Protein AF-A0A522M9U2-F1 (afdb_monomer_lite)

Foldseek 3Di:
DDDDDDPPPPPPPPPPPPDDDPVSVVLVVLLVVLVVCLVPPPADEQAAPVDPVSVVSVVSQCVSVVHDPVDPDDRPHYYDD

Structure (mmCIF, N/CA/C/O backbone):
data_AF-A0A522M9U2-F1
#
_entry.id   AF-A0A522M9U2-F1
#
loop_
_atom_site.group_PDB
_atom_site.id
_atom_site.type_symbol
_atom_site.label_atom_id
_atom_site.label_alt_id
_atom_site.label_comp_id
_atom_site.label_asym_id
_atom_site.label_entity_id
_atom_site.label_seq_id
_atom_site.pdbx_PDB_ins_code
_atom_site.Cartn_x
_atom_site.Cartn_y
_atom_site.Cartn_z
_atom_site.occupancy
_atom_site.B_iso_or_equiv
_atom_site.auth_seq_id
_atom_site.auth_comp_id
_atom_site.auth_asym_id
_atom_site.auth_atom_id
_atom_site.pdbx_PDB_model_num
ATOM 1 N N . MET A 1 1 ? -21.729 -4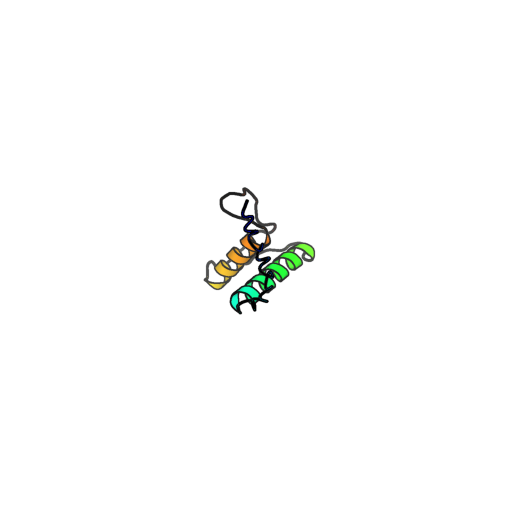2.206 -51.087 1.00 47.12 1 MET A N 1
ATOM 2 C CA . MET A 1 1 ? -21.156 -42.789 -49.858 1.00 47.12 1 MET A CA 1
ATOM 3 C C . MET A 1 1 ? -19.653 -42.593 -49.889 1.00 47.12 1 MET A C 1
ATOM 5 O O . MET A 1 1 ? -19.005 -43.257 -50.680 1.00 47.12 1 MET A O 1
ATOM 9 N N . SER A 1 2 ? -19.137 -41.660 -49.092 1.00 37.66 2 SER A N 1
ATOM 10 C CA . SER A 1 2 ? -17.770 -41.692 -48.558 1.00 37.66 2 SER A CA 1
ATOM 11 C C . SER A 1 2 ? -17.730 -40.723 -47.388 1.00 37.66 2 SER A C 1
ATOM 13 O O . SER A 1 2 ? -17.753 -39.508 -47.556 1.00 37.66 2 SER A O 1
ATOM 15 N N . THR A 1 3 ? -17.791 -41.306 -46.201 1.00 47.56 3 THR A N 1
ATOM 16 C CA . THR A 1 3 ? -17.635 -40.656 -44.909 1.00 47.56 3 THR A CA 1
ATOM 17 C C . THR A 1 3 ? -16.150 -40.378 -44.722 1.00 47.56 3 THR A C 1
ATOM 19 O O . THR A 1 3 ? -15.364 -41.322 -44.695 1.00 47.56 3 THR A O 1
ATOM 22 N N . ILE A 1 4 ? -15.754 -39.115 -44.585 1.00 55.38 4 ILE A N 1
ATOM 23 C CA . ILE A 1 4 ? -14.456 -38.780 -43.995 1.00 55.38 4 ILE A CA 1
ATOM 24 C C . ILE A 1 4 ? -14.773 -38.152 -42.644 1.00 55.38 4 ILE A C 1
ATOM 26 O O . ILE A 1 4 ? -15.296 -37.046 -42.561 1.00 55.38 4 ILE A O 1
ATOM 30 N N . LEU A 1 5 ? -14.546 -38.943 -41.599 1.00 53.91 5 LEU A N 1
ATOM 31 C CA . LEU A 1 5 ? -14.566 -38.505 -40.214 1.00 53.91 5 LEU A CA 1
ATOM 32 C C . LEU A 1 5 ? -13.300 -37.660 -40.005 1.00 53.91 5 LEU A C 1
ATOM 34 O O . LEU A 1 5 ? -12.192 -38.182 -40.130 1.00 53.91 5 LEU A O 1
ATOM 38 N N . GLU A 1 6 ? -13.447 -36.367 -39.729 1.00 62.16 6 GLU A N 1
ATOM 39 C CA . GLU A 1 6 ? -12.330 -35.557 -39.243 1.00 62.16 6 GLU A CA 1
ATOM 40 C C . GLU A 1 6 ? -11.908 -36.071 -37.855 1.00 62.16 6 GLU A C 1
ATOM 42 O O . GLU A 1 6 ? -12.765 -36.249 -36.982 1.00 62.16 6 GLU A O 1
ATOM 47 N N . PRO A 1 7 ? -10.613 -36.322 -37.599 1.00 58.25 7 PRO A N 1
ATOM 48 C CA . PRO A 1 7 ? -10.154 -36.564 -36.246 1.00 58.25 7 PRO A CA 1
ATOM 49 C C . PRO A 1 7 ? -10.184 -35.233 -35.488 1.00 58.25 7 PRO A C 1
ATOM 51 O O . PRO A 1 7 ? -9.400 -34.326 -35.762 1.00 58.25 7 PRO A O 1
ATOM 54 N N . SER A 1 8 ? -11.096 -35.127 -34.520 1.00 53.38 8 SER A N 1
ATOM 55 C CA . SER A 1 8 ? -11.087 -34.082 -33.497 1.00 53.38 8 SER A CA 1
ATOM 56 C C . SER A 1 8 ? -9.748 -34.130 -32.760 1.00 53.38 8 SER A C 1
ATOM 58 O O . SER A 1 8 ? -9.552 -34.946 -31.858 1.00 53.38 8 SER A O 1
ATOM 60 N N . ALA A 1 9 ? -8.807 -33.280 -33.166 1.00 56.28 9 ALA A N 1
ATOM 61 C CA . ALA A 1 9 ? -7.559 -33.074 -32.457 1.00 56.28 9 ALA A CA 1
ATOM 62 C C . ALA A 1 9 ? -7.876 -32.360 -31.138 1.00 56.28 9 ALA A C 1
ATOM 64 O O . ALA A 1 9 ? -7.933 -31.136 -31.062 1.00 56.28 9 ALA A O 1
ATOM 65 N N . THR A 1 10 ? -8.120 -33.144 -30.089 1.00 61.66 10 THR A N 1
ATOM 66 C CA . THR A 1 10 ? -8.091 -32.660 -28.711 1.00 61.66 10 THR A CA 1
ATOM 67 C C . THR A 1 10 ? -6.647 -32.293 -28.400 1.00 61.66 10 THR A C 1
ATOM 69 O O . THR A 1 10 ? -5.855 -33.130 -27.967 1.00 61.66 10 THR A O 1
ATOM 72 N N . THR A 1 11 ? -6.278 -31.048 -28.689 1.00 63.25 11 THR A N 1
ATOM 73 C CA . THR A 1 11 ? -4.992 -30.477 -28.300 1.00 63.25 11 THR A CA 1
ATOM 74 C C . THR A 1 11 ? -4.893 -30.576 -26.777 1.00 63.25 11 THR A C 1
ATOM 76 O O . THR A 1 11 ? -5.750 -30.014 -26.088 1.00 63.25 11 THR A O 1
ATOM 79 N N . PRO A 1 12 ? -3.911 -31.300 -26.212 1.00 62.09 12 PRO A N 1
ATOM 80 C CA . PRO A 1 12 ? -3.728 -31.292 -24.773 1.00 62.09 12 PRO A CA 1
ATOM 81 C C . PRO A 1 12 ? -3.418 -29.851 -24.369 1.00 62.09 12 PRO A C 1
ATOM 83 O O . PRO A 1 12 ? -2.500 -29.234 -24.908 1.00 62.09 12 PRO A O 1
ATOM 86 N N . LEU A 1 13 ? -4.213 -29.297 -23.452 1.00 57.53 13 LEU A N 1
ATOM 87 C CA . LEU A 1 13 ? -3.914 -28.023 -22.811 1.00 57.53 13 LEU A CA 1
ATOM 88 C C . LEU A 1 13 ? -2.614 -28.218 -22.027 1.00 57.53 13 LEU A C 1
ATOM 90 O O . LEU A 1 13 ? -2.620 -28.686 -20.889 1.00 57.53 13 LEU A O 1
ATOM 94 N N . THR A 1 14 ? -1.480 -27.934 -22.664 1.00 62.47 14 THR A N 1
ATOM 95 C CA . THR A 1 14 ? -0.189 -27.884 -21.992 1.00 62.47 14 THR A CA 1
ATOM 96 C C . THR A 1 14 ? -0.261 -26.738 -20.996 1.00 62.47 14 THR A C 1
ATOM 98 O O . THR A 1 14 ? -0.206 -25.568 -21.370 1.00 62.47 14 THR A O 1
ATOM 101 N N . VAL A 1 15 ? -0.437 -27.077 -19.719 1.00 66.25 15 VAL A N 1
ATOM 102 C CA . VAL A 1 15 ? -0.263 -26.136 -18.616 1.00 66.25 15 VAL A CA 1
ATOM 103 C C . VAL A 1 15 ? 1.225 -25.816 -18.562 1.00 66.25 15 VAL A C 1
ATOM 105 O O . VAL A 1 15 ? 2.012 -26.495 -17.906 1.00 66.25 15 VAL A O 1
ATOM 108 N N . THR A 1 16 ? 1.635 -24.817 -19.336 1.00 62.81 16 THR A N 1
ATOM 109 C CA . THR A 1 16 ? 2.968 -24.243 -19.223 1.00 62.81 16 THR A CA 1
ATOM 110 C C . THR A 1 16 ? 2.998 -23.500 -17.899 1.00 62.81 16 THR A C 1
ATOM 112 O O . THR A 1 16 ? 2.373 -22.452 -17.764 1.00 62.81 16 THR A O 1
ATOM 115 N N . THR A 1 17 ? 3.697 -24.049 -16.908 1.00 61.78 17 THR A N 1
ATOM 116 C CA . THR A 1 17 ? 4.021 -23.328 -15.676 1.00 61.78 17 THR A CA 1
ATOM 117 C C . THR A 1 17 ? 4.909 -22.143 -16.047 1.00 61.78 17 THR A C 1
ATOM 119 O O . THR A 1 17 ? 6.132 -22.269 -16.136 1.00 61.78 17 THR A O 1
ATOM 122 N N . THR A 1 18 ? 4.304 -20.992 -16.331 1.00 69.12 18 THR A N 1
ATOM 123 C CA . THR A 1 18 ? 5.019 -19.732 -16.508 1.00 69.12 18 THR A CA 1
ATOM 124 C C . THR A 1 18 ? 5.636 -19.363 -15.168 1.00 69.12 18 THR A C 1
ATOM 126 O O . THR A 1 18 ? 4.942 -19.063 -14.200 1.00 69.12 18 THR A O 1
ATOM 129 N N . ARG A 1 19 ? 6.968 -19.432 -15.095 1.00 72.50 19 ARG A N 1
ATOM 130 C CA . ARG A 1 19 ? 7.721 -18.858 -13.980 1.00 72.50 19 ARG A CA 1
ATOM 131 C C . ARG A 1 19 ? 7.390 -17.366 -13.935 1.00 72.50 19 ARG A C 1
ATOM 133 O O . ARG A 1 19 ? 7.587 -16.691 -14.941 1.00 72.50 19 ARG A O 1
ATOM 140 N N . MET A 1 20 ? 6.871 -16.891 -12.804 1.00 76.94 20 MET A N 1
ATOM 141 C CA . MET A 1 20 ? 6.622 -15.462 -12.592 1.00 76.94 20 MET A CA 1
ATOM 142 C C . MET A 1 20 ? 7.929 -14.692 -12.777 1.00 76.94 20 MET A C 1
ATOM 144 O O . MET A 1 20 ? 8.979 -15.155 -12.314 1.00 76.94 20 MET A O 1
ATOM 148 N N . ASP A 1 21 ? 7.869 -13.550 -13.462 1.00 89.94 21 ASP A N 1
ATOM 149 C CA . ASP A 1 21 ? 9.023 -12.665 -13.551 1.00 89.94 21 ASP A CA 1
ATOM 150 C C . ASP A 1 21 ? 9.379 -12.126 -12.154 1.00 89.94 21 ASP A C 1
ATOM 152 O O . ASP A 1 21 ? 8.548 -12.103 -11.241 1.00 89.94 21 ASP A O 1
ATOM 156 N N . HIS A 1 22 ? 10.627 -11.699 -11.961 1.00 93.81 22 HIS A N 1
ATOM 157 C CA . HIS A 1 22 ? 11.083 -11.189 -10.668 1.00 93.81 22 HIS A CA 1
ATOM 158 C C . HIS A 1 22 ? 10.232 -10.003 -10.185 1.00 93.81 22 HIS A C 1
ATOM 160 O O . HIS A 1 22 ? 9.896 -9.927 -9.002 1.00 93.81 22 HIS A O 1
ATOM 166 N N . LEU A 1 23 ? 9.846 -9.106 -11.099 1.00 95.44 23 LEU A N 1
ATOM 167 C CA . LEU A 1 23 ? 9.002 -7.958 -10.770 1.00 95.44 23 LEU A CA 1
ATOM 168 C C . LEU A 1 23 ? 7.559 -8.361 -10.462 1.00 95.44 23 LEU A C 1
ATOM 170 O O . LEU A 1 23 ? 6.975 -7.798 -9.540 1.00 95.44 23 LEU A O 1
ATOM 174 N N . ASP A 1 24 ? 7.012 -9.360 -11.158 1.00 95.25 24 ASP A N 1
ATOM 175 C CA . ASP A 1 24 ? 5.683 -9.900 -10.847 1.00 95.25 24 ASP A CA 1
ATOM 176 C C . ASP A 1 24 ? 5.653 -10.487 -9.432 1.00 95.25 24 ASP A C 1
ATOM 178 O O . ASP A 1 24 ? 4.679 -10.321 -8.696 1.00 95.25 24 ASP A O 1
ATOM 182 N N . TRP A 1 25 ? 6.736 -11.161 -9.035 1.00 96.31 25 TRP A N 1
ATOM 183 C CA . TRP A 1 25 ? 6.870 -11.713 -7.692 1.00 96.31 25 TRP A CA 1
ATOM 184 C C . TRP A 1 25 ? 6.938 -10.611 -6.625 1.00 96.31 25 TRP A C 1
ATOM 186 O O . TRP A 1 25 ? 6.174 -10.656 -5.661 1.00 96.31 25 TRP A O 1
ATOM 196 N N . LEU A 1 26 ? 7.781 -9.588 -6.823 1.00 97.56 26 LEU A N 1
ATOM 197 C CA . LEU A 1 26 ? 7.887 -8.447 -5.901 1.00 97.56 26 LEU A CA 1
ATOM 198 C C . LEU A 1 26 ? 6.579 -7.661 -5.794 1.00 97.56 26 LEU A C 1
ATOM 200 O O . LEU A 1 26 ? 6.201 -7.203 -4.714 1.00 97.56 26 LEU A O 1
ATOM 204 N N . GLU A 1 27 ? 5.876 -7.500 -6.909 1.00 97.62 27 GLU A N 1
ATOM 205 C CA . GLU A 1 27 ? 4.571 -6.858 -6.935 1.00 97.62 27 GLU A CA 1
ATOM 206 C C . GLU A 1 27 ? 3.538 -7.666 -6.139 1.00 97.62 27 GLU A C 1
ATOM 208 O O . GLU A 1 27 ? 2.818 -7.095 -5.315 1.00 97.62 27 GLU A O 1
ATOM 213 N N . ALA A 1 28 ? 3.481 -8.984 -6.350 1.00 97.19 28 ALA A N 1
ATOM 214 C CA . ALA A 1 28 ? 2.569 -9.864 -5.629 1.00 97.19 28 ALA A CA 1
ATOM 215 C C . ALA A 1 28 ? 2.848 -9.862 -4.117 1.00 97.19 28 ALA A C 1
ATOM 217 O O . ALA A 1 28 ? 1.910 -9.739 -3.324 1.00 97.19 28 ALA A O 1
ATOM 218 N N . GLU A 1 29 ? 4.122 -9.935 -3.720 1.00 98.12 29 GLU A N 1
ATOM 219 C CA . GLU A 1 29 ? 4.545 -9.862 -2.319 1.00 98.12 29 GLU A CA 1
ATOM 220 C C . GLU A 1 29 ? 4.175 -8.508 -1.696 1.00 98.12 29 GLU A C 1
ATOM 222 O O . GLU A 1 29 ? 3.565 -8.453 -0.627 1.00 98.12 29 GLU A O 1
ATOM 227 N N . SER A 1 30 ? 4.441 -7.405 -2.398 1.00 98.31 30 SER A N 1
ATOM 228 C CA . SER A 1 30 ? 4.108 -6.063 -1.911 1.00 98.31 30 SER A CA 1
ATOM 229 C C . SER A 1 30 ? 2.599 -5.867 -1.735 1.00 98.31 30 SER A C 1
ATOM 231 O O . SER A 1 30 ? 2.151 -5.307 -0.734 1.00 98.31 30 SER A O 1
ATOM 233 N N . ILE A 1 31 ? 1.789 -6.354 -2.683 1.00 97.81 31 ILE A N 1
ATOM 234 C CA . ILE A 1 31 ? 0.323 -6.329 -2.580 1.00 97.81 31 ILE A CA 1
ATOM 235 C C . ILE A 1 31 ? -0.153 -7.149 -1.379 1.00 97.81 31 ILE A C 1
ATOM 237 O O . ILE A 1 31 ? -1.068 -6.718 -0.671 1.00 97.81 31 ILE A O 1
ATOM 241 N N . HIS A 1 32 ? 0.446 -8.318 -1.152 1.00 98.31 32 HIS A N 1
ATOM 242 C CA . HIS A 1 32 ? 0.120 -9.161 -0.008 1.00 98.31 32 HIS A CA 1
ATOM 243 C C . HIS A 1 32 ? 0.408 -8.438 1.314 1.00 98.31 32 HIS A C 1
ATOM 245 O O . HIS A 1 32 ? -0.497 -8.316 2.139 1.00 98.31 32 HIS A O 1
ATOM 251 N N . ILE A 1 33 ? 1.600 -7.852 1.458 1.00 98.38 33 ILE A N 1
ATOM 252 C CA . ILE A 1 33 ? 1.994 -7.075 2.643 1.00 98.38 33 ILE A CA 1
ATOM 253 C C . ILE A 1 33 ? 1.029 -5.909 2.893 1.00 98.38 33 ILE A C 1
ATOM 255 O O . ILE A 1 33 ? 0.610 -5.687 4.026 1.00 98.38 33 ILE A O 1
ATOM 259 N N . LEU A 1 34 ? 0.633 -5.170 1.853 1.00 98.25 34 LEU A N 1
ATOM 260 C CA . LEU A 1 34 ? -0.284 -4.032 1.996 1.00 98.25 34 LEU A CA 1
ATOM 261 C C . LEU A 1 34 ? -1.685 -4.451 2.457 1.00 98.25 34 LEU A C 1
ATOM 263 O O . LEU A 1 34 ? -2.330 -3.712 3.203 1.00 98.25 34 LEU A O 1
ATOM 267 N N . ARG A 1 35 ? -2.167 -5.620 2.023 1.00 97.75 35 ARG A N 1
ATOM 268 C CA . ARG A 1 35 ? -3.452 -6.172 2.479 1.00 97.75 35 ARG A CA 1
ATOM 269 C C . ARG A 1 35 ? -3.380 -6.610 3.935 1.00 97.75 35 ARG A C 1
ATOM 271 O O . ARG A 1 35 ? -4.285 -6.278 4.694 1.00 97.75 35 ARG A O 1
ATOM 278 N N . GLU A 1 36 ? -2.297 -7.281 4.310 1.00 98.44 36 GLU A N 1
ATOM 279 C CA . GLU A 1 36 ? -2.075 -7.733 5.683 1.00 98.44 36 GLU A CA 1
ATOM 280 C C . GLU A 1 36 ? -1.941 -6.553 6.645 1.00 98.44 36 GLU A C 1
ATOM 282 O O . GLU A 1 36 ? -2.577 -6.509 7.693 1.00 98.44 36 GLU A O 1
ATOM 287 N N . LEU A 1 37 ? -1.199 -5.521 6.239 1.00 97.69 37 LEU A N 1
ATOM 288 C CA . LEU A 1 37 ? -1.050 -4.290 7.005 1.00 97.69 37 LEU A CA 1
ATOM 289 C C . LEU A 1 37 ? -2.410 -3.669 7.339 1.00 97.69 37 LEU A C 1
ATOM 291 O O . LEU A 1 37 ? -2.618 -3.235 8.467 1.00 97.69 37 LEU A O 1
ATOM 295 N N . VAL A 1 38 ? -3.342 -3.622 6.384 1.00 97.06 38 VAL A N 1
ATOM 296 C CA . VAL A 1 38 ? -4.688 -3.072 6.621 1.00 97.06 38 VAL A CA 1
ATOM 297 C C . VAL A 1 38 ? -5.548 -3.985 7.491 1.00 97.06 38 VAL A C 1
ATOM 299 O O . VAL A 1 38 ? -6.405 -3.477 8.211 1.00 97.06 38 VAL A O 1
ATOM 302 N N . ALA A 1 39 ? -5.332 -5.300 7.437 1.00 97.38 39 ALA A N 1
ATOM 303 C CA . ALA A 1 39 ? -6.034 -6.254 8.289 1.00 97.38 39 ALA A CA 1
ATOM 304 C C . ALA A 1 39 ? -5.579 -6.159 9.757 1.00 97.38 39 ALA A C 1
ATOM 306 O O . ALA A 1 39 ? -6.414 -6.201 10.659 1.00 97.38 39 ALA A O 1
ATOM 307 N N . GLU A 1 40 ? -4.277 -5.976 9.986 1.00 98.25 40 GLU A N 1
ATOM 308 C CA . GLU A 1 40 ? -3.661 -6.094 11.313 1.00 98.25 40 GLU A CA 1
ATOM 309 C C . GLU A 1 40 ? -3.421 -4.742 12.013 1.00 98.25 40 GLU A C 1
ATOM 311 O O . GLU A 1 40 ? -3.443 -4.646 13.243 1.00 98.25 40 GLU A O 1
ATOM 316 N N . CYS A 1 41 ? -3.193 -3.656 11.267 1.00 97.44 41 CYS A N 1
ATOM 317 C CA . CYS A 1 41 ? -2.910 -2.350 11.868 1.00 97.44 41 CYS A CA 1
ATOM 318 C C . CYS A 1 41 ? -4.193 -1.594 12.225 1.00 97.44 41 CYS A C 1
ATOM 320 O O . CYS A 1 41 ? -5.090 -1.417 11.408 1.00 9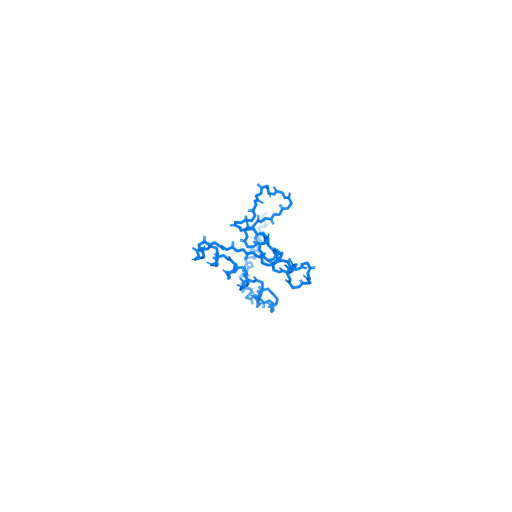7.44 41 CYS A O 1
ATOM 322 N N . SER A 1 42 ? -4.238 -1.017 13.428 1.00 96.75 42 SER A N 1
ATOM 323 C CA . SER A 1 42 ? -5.419 -0.274 13.900 1.00 96.75 42 SER A CA 1
ATOM 324 C C . SER A 1 42 ? -5.575 1.110 13.254 1.00 96.75 42 SER A C 1
ATOM 326 O O . SER A 1 42 ? -6.684 1.634 13.171 1.00 96.75 42 SER A O 1
ATOM 328 N N . LYS A 1 43 ? -4.462 1.744 12.853 1.00 96.12 43 LYS A N 1
ATOM 329 C CA . LYS A 1 43 ? -4.417 3.080 12.222 1.00 96.12 43 LYS A CA 1
ATOM 330 C C . LYS A 1 43 ? -3.326 3.142 11.146 1.00 96.12 43 LYS A C 1
ATOM 332 O O . LYS A 1 43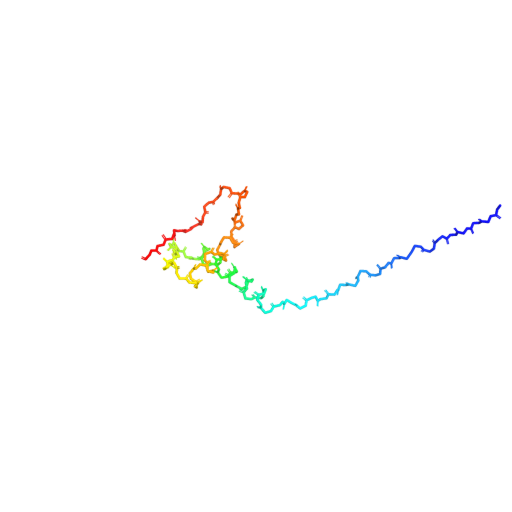 ? -2.317 3.821 11.340 1.00 96.12 43 LYS A O 1
ATOM 337 N N . PRO A 1 44 ? -3.482 2.399 10.043 1.00 97.19 44 PRO A N 1
ATOM 338 C CA . PRO A 1 44 ? -2.522 2.440 8.954 1.00 97.19 44 PRO A CA 1
ATOM 339 C C . PRO A 1 44 ? -2.506 3.825 8.299 1.00 97.19 44 PRO A C 1
ATOM 341 O O . PRO A 1 44 ? -3.535 4.493 8.213 1.00 97.19 44 PRO A O 1
ATOM 344 N N . ALA A 1 45 ? -1.336 4.247 7.829 1.00 96.75 45 ALA A N 1
ATOM 345 C CA . ALA A 1 45 ? -1.143 5.454 7.034 1.00 96.75 45 ALA A CA 1
ATOM 346 C C . ALA A 1 45 ? 0.031 5.232 6.077 1.00 96.75 45 ALA A C 1
ATOM 348 O O . ALA A 1 45 ? 0.989 4.536 6.424 1.00 96.75 45 ALA A O 1
ATOM 349 N N . LEU A 1 46 ? -0.029 5.831 4.890 1.00 96.44 46 LEU A N 1
ATOM 350 C CA . LEU A 1 46 ? 1.079 5.796 3.941 1.00 96.44 46 LEU A CA 1
ATOM 351 C C . LEU A 1 46 ? 1.820 7.135 3.972 1.00 96.44 46 LEU A C 1
ATOM 353 O O . LEU A 1 46 ? 1.275 8.156 3.551 1.00 96.44 46 LEU A O 1
ATOM 357 N 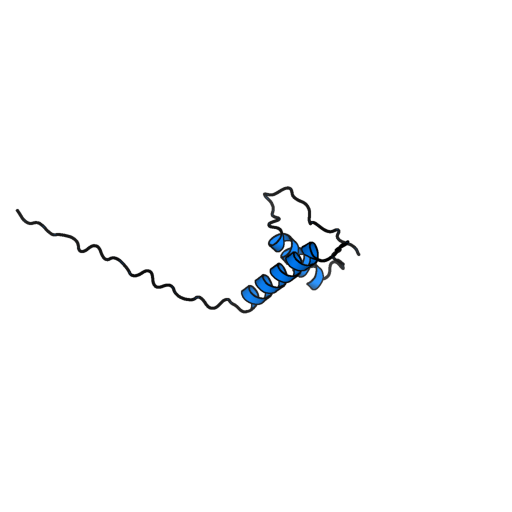N . LEU A 1 47 ? 3.064 7.112 4.458 1.00 96.50 47 LEU A N 1
ATOM 358 C CA . LEU A 1 47 ? 3.983 8.247 4.369 1.00 96.50 47 LEU A CA 1
ATOM 359 C C . LEU A 1 47 ? 4.341 8.487 2.897 1.00 96.50 47 LEU A C 1
ATOM 361 O O . LEU A 1 47 ? 4.940 7.634 2.239 1.00 96.50 47 LEU A O 1
ATOM 365 N N . PHE A 1 48 ? 3.963 9.644 2.375 1.00 96.50 48 PHE A N 1
ATOM 366 C CA . PHE A 1 48 ? 4.067 9.990 0.972 1.00 96.50 48 PHE A CA 1
ATOM 367 C C . PHE A 1 48 ? 4.949 11.225 0.796 1.00 96.50 48 PHE A C 1
ATOM 369 O O . PHE A 1 48 ? 4.513 12.360 0.953 1.00 96.50 48 PHE A O 1
ATOM 376 N N . SER A 1 49 ? 6.210 11.013 0.423 1.00 96.44 49 SER A N 1
ATOM 377 C CA . SER A 1 49 ? 7.166 12.104 0.192 1.00 96.44 49 SER A CA 1
ATOM 378 C C . SER A 1 49 ? 7.047 12.746 -1.195 1.00 96.44 49 SER A C 1
ATOM 380 O O . SER A 1 49 ? 7.701 13.749 -1.465 1.00 96.44 49 SER A O 1
ATOM 382 N N . GLY A 1 50 ? 6.272 12.150 -2.108 1.00 95.38 50 GLY A N 1
ATOM 383 C CA . GLY A 1 50 ? 6.252 12.526 -3.526 1.00 95.38 50 GLY A CA 1
ATOM 384 C C . GLY A 1 50 ? 7.475 12.040 -4.317 1.00 95.38 50 GLY A C 1
ATOM 385 O O . GLY A 1 50 ? 7.570 12.292 -5.515 1.00 95.38 50 GLY A O 1
ATOM 386 N N . GLY A 1 51 ? 8.408 11.323 -3.679 1.00 96.88 51 GLY A N 1
ATOM 387 C CA . GLY A 1 51 ? 9.550 10.693 -4.343 1.00 96.88 51 GLY A CA 1
ATOM 388 C C . GLY A 1 51 ? 9.182 9.389 -5.058 1.00 96.88 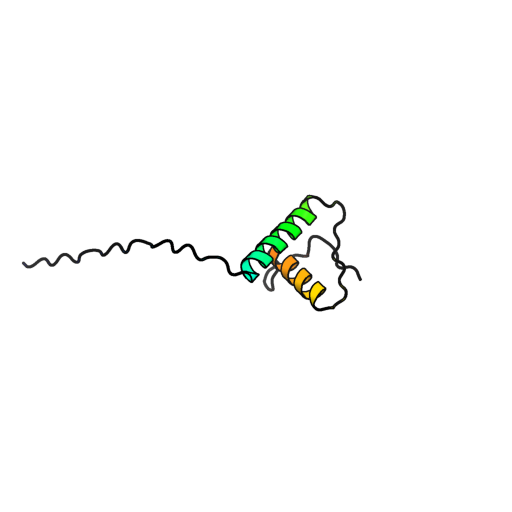51 GLY A C 1
ATOM 389 O O . GLY A 1 51 ? 8.123 8.805 -4.811 1.00 96.88 51 GLY A O 1
ATOM 390 N N . LYS A 1 52 ? 10.103 8.891 -5.898 1.00 97.62 52 LYS A N 1
ATOM 391 C CA . LYS A 1 52 ? 9.903 7.695 -6.743 1.00 97.62 52 LYS A CA 1
ATOM 392 C C . LYS A 1 52 ? 9.398 6.480 -5.956 1.00 97.62 52 LYS A C 1
ATOM 394 O O . LYS A 1 52 ? 8.464 5.816 -6.386 1.00 97.62 52 LYS A O 1
ATOM 399 N N . ASP A 1 53 ? 9.969 6.239 -4.777 1.00 96.94 53 ASP A N 1
ATOM 400 C CA . ASP A 1 53 ? 9.672 5.044 -3.988 1.00 96.94 53 ASP A CA 1
ATOM 401 C C . ASP A 1 53 ? 8.250 5.129 -3.418 1.00 96.94 53 ASP A C 1
ATOM 403 O O . ASP A 1 53 ? 7.459 4.200 -3.550 1.00 96.94 53 ASP A O 1
ATOM 407 N N . SER A 1 54 ? 7.874 6.296 -2.884 1.00 96.94 54 SER A N 1
ATOM 408 C CA . SER A 1 54 ? 6.525 6.532 -2.357 1.00 96.94 54 SER A CA 1
ATOM 409 C C . SER A 1 54 ? 5.440 6.481 -3.441 1.00 96.94 54 SER A C 1
ATOM 411 O O . SER A 1 54 ? 4.327 6.030 -3.175 1.00 96.94 54 SER A O 1
ATOM 413 N N . VAL A 1 55 ? 5.766 6.875 -4.678 1.00 97.06 55 VAL A N 1
ATOM 414 C CA . VAL A 1 55 ? 4.861 6.757 -5.832 1.00 97.06 55 VAL A CA 1
ATOM 415 C C . VAL A 1 55 ? 4.651 5.294 -6.221 1.00 97.06 55 VAL A C 1
ATOM 417 O O . VAL A 1 55 ? 3.516 4.896 -6.481 1.00 97.06 55 VAL A O 1
ATOM 420 N N . VAL A 1 56 ? 5.708 4.476 -6.211 1.00 97.75 56 VAL A N 1
ATOM 421 C CA . VAL A 1 56 ? 5.595 3.029 -6.459 1.00 97.75 56 VAL A CA 1
ATOM 422 C C . VAL A 1 56 ? 4.732 2.365 -5.386 1.00 97.75 56 VAL A C 1
ATOM 424 O O . VAL A 1 56 ? 3.814 1.620 -5.724 1.00 97.75 56 VAL A O 1
ATOM 427 N N . VAL A 1 57 ? 4.944 2.683 -4.106 1.00 97.50 57 VAL A N 1
ATOM 428 C CA . VAL A 1 57 ? 4.121 2.131 -3.016 1.00 97.50 57 VAL A CA 1
ATOM 429 C C . VAL A 1 57 ? 2.659 2.566 -3.139 1.00 97.50 57 VAL A C 1
ATOM 431 O O . VAL A 1 57 ? 1.763 1.738 -2.976 1.00 97.50 57 VAL A O 1
ATOM 434 N N . LEU A 1 58 ? 2.392 3.829 -3.493 1.00 96.56 58 LEU A N 1
ATOM 435 C CA . LEU A 1 58 ? 1.030 4.291 -3.768 1.00 96.56 58 LEU A CA 1
ATOM 436 C C . LEU A 1 58 ? 0.396 3.499 -4.921 1.00 96.56 58 LEU A C 1
ATOM 438 O O . LEU A 1 58 ? -0.744 3.056 -4.805 1.00 96.56 58 LEU A O 1
ATOM 442 N N . HIS A 1 59 ? 1.130 3.265 -6.009 1.00 95.81 59 HIS A N 1
ATOM 443 C CA . HIS A 1 59 ? 0.639 2.460 -7.126 1.00 95.81 59 HIS A CA 1
ATOM 444 C C . HIS A 1 59 ? 0.307 1.019 -6.703 1.00 95.81 59 HIS A C 1
ATOM 446 O O . HIS A 1 59 ? -0.770 0.511 -7.024 1.00 95.81 59 HIS A O 1
ATOM 452 N N . LEU A 1 60 ? 1.185 0.382 -5.923 1.00 97.44 60 LEU A N 1
ATOM 453 C CA . LEU A 1 60 ? 0.964 -0.957 -5.372 1.00 97.44 60 LEU A CA 1
ATOM 454 C C . LEU A 1 60 ? -0.254 -0.997 -4.439 1.00 97.44 60 LEU A C 1
ATOM 456 O O . LEU A 1 60 ? -1.044 -1.935 -4.515 1.00 97.44 60 LEU A O 1
ATOM 460 N N . ALA A 1 61 ? -0.471 0.042 -3.627 1.00 96.81 61 ALA A N 1
ATOM 461 C CA . ALA A 1 61 ? -1.659 0.166 -2.784 1.00 96.81 61 ALA A CA 1
ATOM 462 C C . ALA A 1 61 ? -2.945 0.261 -3.612 1.00 96.81 61 ALA A C 1
ATOM 464 O O . ALA A 1 61 ? -3.916 -0.440 -3.326 1.00 96.81 61 ALA A O 1
ATOM 465 N N . LEU A 1 62 ? -2.953 1.059 -4.684 1.00 95.00 62 LEU A N 1
ATOM 466 C CA . LEU A 1 62 ? -4.101 1.125 -5.592 1.00 95.00 62 LEU A CA 1
ATOM 467 C C . LEU A 1 62 ? -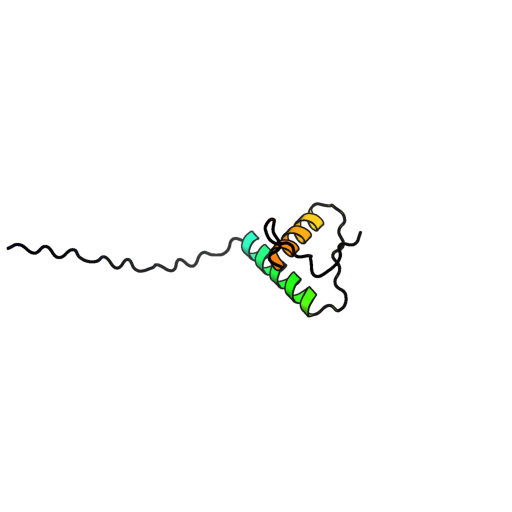4.409 -0.254 -6.199 1.00 95.00 62 LEU A C 1
ATOM 469 O O . LEU A 1 62 ? -5.570 -0.671 -6.210 1.00 95.00 62 LEU A O 1
ATOM 473 N N . LYS A 1 63 ? -3.380 -1.001 -6.623 1.00 95.25 63 LYS A N 1
ATOM 474 C CA . LYS A 1 63 ? -3.537 -2.377 -7.125 1.00 95.25 63 LYS A CA 1
ATOM 475 C C . LYS A 1 63 ? -4.052 -3.333 -6.050 1.00 95.25 63 LYS A C 1
ATOM 477 O O . LYS A 1 63 ? -4.980 -4.098 -6.314 1.00 95.25 63 LYS A O 1
ATOM 482 N N . ALA A 1 64 ? -3.516 -3.257 -4.833 1.00 96.25 64 ALA A N 1
ATOM 483 C CA . ALA A 1 64 ? -3.896 -4.126 -3.723 1.00 96.25 64 ALA A CA 1
ATOM 484 C C . ALA A 1 64 ? -5.397 -4.050 -3.403 1.00 96.25 64 ALA A C 1
ATOM 486 O O . ALA A 1 64 ? -6.017 -5.085 -3.132 1.00 96.25 64 ALA A O 1
ATOM 487 N N . PHE A 1 65 ? -5.991 -2.860 -3.517 1.00 93.62 65 PHE A N 1
ATOM 488 C CA . PHE A 1 65 ? -7.410 -2.618 -3.232 1.00 93.62 65 PHE A CA 1
ATOM 489 C C . PHE A 1 65 ? -8.287 -2.500 -4.489 1.00 93.62 65 PHE A C 1
ATOM 491 O O . PHE A 1 65 ? -9.464 -2.153 -4.394 1.00 93.62 65 PHE A O 1
ATOM 498 N N . GLY A 1 66 ? -7.748 -2.823 -5.672 1.00 90.69 66 GLY A N 1
ATOM 499 C CA . GLY A 1 66 ? -8.504 -2.819 -6.928 1.00 90.69 66 GLY A CA 1
ATOM 500 C C . GLY A 1 66 ? -9.080 -1.444 -7.278 1.00 90.69 66 GLY A C 1
ATOM 501 O O . GLY A 1 66 ? -10.213 -1.350 -7.766 1.00 90.69 66 GLY A O 1
ATOM 502 N N . LEU A 1 67 ? -8.317 -0.393 -6.977 1.00 88.25 67 LEU A N 1
ATOM 503 C CA . LEU A 1 67 ? -8.649 0.997 -7.249 1.00 88.25 67 LEU A CA 1
ATOM 504 C C . LEU A 1 67 ? -8.094 1.374 -8.624 1.00 88.25 67 LEU A C 1
ATOM 506 O O . LEU A 1 67 ? -6.911 1.204 -8.908 1.00 88.25 67 LEU A O 1
ATOM 510 N N . GLY A 1 68 ? -8.963 1.879 -9.491 1.00 77.75 68 GLY A N 1
ATOM 511 C CA . GLY A 1 68 ? -8.617 2.273 -10.852 1.00 77.75 68 GLY A CA 1
ATOM 512 C C . GLY A 1 68 ? -9.607 3.298 -11.389 1.00 77.75 68 GLY A C 1
ATOM 513 O O . GLY A 1 68 ? -10.598 3.608 -10.731 1.00 77.75 68 GLY A O 1
ATOM 514 N N . ALA A 1 69 ? -9.361 3.797 -12.602 1.00 69.12 69 ALA A N 1
ATOM 515 C CA . ALA A 1 69 ? -10.115 4.907 -13.198 1.00 69.12 69 ALA A CA 1
ATOM 516 C C . ALA A 1 69 ? -11.647 4.713 -13.195 1.00 69.12 69 ALA A C 1
ATOM 518 O O . ALA A 1 69 ? -12.393 5.680 -13.079 1.00 69.12 69 ALA A O 1
ATOM 519 N N . ASN A 1 70 ? -12.115 3.463 -13.270 1.00 71.31 70 ASN A N 1
ATOM 520 C CA . ASN A 1 70 ? -13.536 3.127 -13.374 1.00 71.31 70 ASN A CA 1
ATOM 521 C C . ASN A 1 70 ? -14.213 2.819 -12.025 1.00 71.31 70 ASN A C 1
ATOM 523 O O . ASN A 1 70 ? -15.396 2.478 -12.007 1.00 71.31 70 ASN A O 1
ATOM 527 N N . ARG A 1 71 ? -13.497 2.904 -10.893 1.00 71.94 71 ARG A N 1
ATOM 528 C CA . ARG A 1 71 ? -14.031 2.543 -9.570 1.00 71.94 71 ARG A CA 1
ATOM 529 C C . ARG A 1 71 ? -13.864 3.693 -8.582 1.00 71.94 71 ARG A C 1
ATOM 531 O O . ARG A 1 71 ? -12.755 4.053 -8.204 1.00 71.94 71 ARG A O 1
ATOM 538 N N . LYS A 1 72 ? -14.989 4.261 -8.142 1.00 64.06 72 LYS A N 1
ATOM 539 C CA . LYS A 1 72 ? -15.027 5.377 -7.188 1.00 64.06 72 LYS A CA 1
ATOM 540 C C . LYS A 1 72 ? -14.918 4.845 -5.755 1.00 64.06 72 LYS A C 1
ATOM 542 O O . LYS A 1 72 ? -15.909 4.754 -5.037 1.00 64.06 72 LYS A O 1
ATOM 547 N N . THR A 1 73 ? -13.720 4.440 -5.355 1.00 71.94 73 THR A N 1
ATOM 548 C CA . THR A 1 73 ? -13.435 3.972 -3.991 1.00 71.94 73 THR A CA 1
ATOM 549 C C . THR A 1 73 ? -12.149 4.631 -3.491 1.00 71.94 73 THR A C 1
ATOM 551 O O . THR A 1 73 ? -11.270 4.954 -4.285 1.00 71.94 73 THR A O 1
ATOM 554 N N . SER A 1 74 ? -12.072 4.892 -2.185 1.00 85.69 74 SER A N 1
ATOM 555 C CA . SER A 1 74 ? -10.899 5.486 -1.533 1.00 85.69 74 SER A CA 1
ATOM 556 C C . SER A 1 74 ? -9.972 4.399 -0.994 1.00 85.69 74 SER A C 1
ATOM 558 O O . SER A 1 74 ? -10.423 3.293 -0.696 1.00 85.69 74 SER A O 1
ATOM 560 N N . LEU A 1 75 ? -8.692 4.730 -0.815 1.00 92.81 75 LEU A N 1
ATOM 561 C CA . LEU A 1 75 ? -7.782 3.899 -0.030 1.00 92.81 75 LEU A CA 1
ATOM 562 C C . LEU A 1 75 ? -8.322 3.721 1.402 1.00 92.81 75 LEU A C 1
ATOM 564 O O . LEU A 1 75 ? -8.917 4.660 1.942 1.00 92.81 75 LEU A O 1
ATOM 568 N N . PRO A 1 76 ? -8.095 2.551 2.030 1.00 94.50 76 PRO A N 1
ATOM 569 C CA . PRO A 1 76 ? -8.513 2.274 3.408 1.00 94.50 76 PRO A CA 1
ATOM 570 C C . PRO A 1 76 ? -7.642 2.980 4.465 1.00 94.50 76 PRO A C 1
ATOM 572 O O . PRO A 1 76 ? -7.840 2.781 5.659 1.00 94.50 76 PRO A O 1
ATOM 575 N N . PHE A 1 77 ? -6.682 3.803 4.040 1.00 95.50 77 PHE A N 1
ATOM 576 C CA . PHE A 1 77 ? -5.799 4.598 4.889 1.00 95.50 77 PHE A CA 1
ATOM 577 C C . PHE A 1 77 ? -5.488 5.957 4.248 1.00 95.50 77 PHE A C 1
ATOM 579 O O . PHE A 1 77 ? -5.533 6.081 3.019 1.00 95.50 77 PHE A O 1
ATOM 586 N N . PRO A 1 78 ? -5.156 6.979 5.057 1.00 96.31 78 PRO A N 1
ATOM 587 C CA . PRO A 1 78 ? -4.744 8.282 4.557 1.00 96.31 78 PRO A CA 1
ATOM 588 C C . PRO A 1 78 ? -3.320 8.267 3.982 1.00 96.31 78 PRO A C 1
ATOM 590 O O . PRO A 1 78 ? -2.469 7.468 4.383 1.00 96.31 78 PRO A O 1
ATOM 593 N N . LEU A 1 79 ? -3.060 9.223 3.086 1.00 95.69 79 LEU A N 1
ATOM 594 C CA . LEU A 1 79 ? -1.707 9.665 2.750 1.00 95.69 79 LEU A CA 1
ATOM 595 C C . LEU A 1 79 ? -1.296 10.769 3.721 1.00 95.69 79 LEU A C 1
ATOM 597 O O . LEU A 1 79 ? -2.071 11.693 3.972 1.00 95.69 79 LEU A O 1
ATOM 601 N N . VAL A 1 80 ? -0.087 10.672 4.256 1.00 95.81 80 VAL A N 1
ATOM 602 C CA . VAL A 1 80 ? 0.485 11.641 5.198 1.00 95.81 80 VAL A CA 1
ATOM 603 C C . VAL A 1 80 ? 1.869 12.057 4.705 1.00 95.81 80 VAL A C 1
ATOM 605 O O . VAL A 1 80 ? 2.541 11.258 4.064 1.00 95.81 80 VAL A O 1
ATOM 608 N N . HIS A 1 81 ? 2.281 13.297 4.955 1.00 89.81 81 HIS A N 1
ATOM 609 C CA . HIS A 1 81 ? 3.572 13.838 4.516 1.00 89.81 81 HIS A CA 1
ATOM 610 C C . HIS A 1 81 ? 4.572 13.892 5.669 1.00 89.81 81 HIS A C 1
ATOM 612 O O . HIS A 1 81 ? 4.138 14.244 6.790 1.00 89.81 81 HIS A O 1
#

Radius of gyration: 22.47 Å; chains: 1; bounding box: 32×57×64 Å

pLDDT: mean 85.08, std 16.8, range [37.66, 98.44]

Sequence (81 aa):
MSTILEPSATTPLTVTTTRMDHLDWLEAESIHILRELVAECSKPALLFSGGKDSVVVLHLALKAFGLGANRKTSLPFPLVH

Secondary structure (DSSP, 8-state):
------------------PPPHHHHHHHHHHHHHHHHHHH-SS--EE--SSHHHHHHHHHHHHHTT--TT-----SS-EE-